Protein AF-A0A238DQR8-F1 (afdb_monomer)

Solvent-accessible surface area (backbone atoms only — not comparable to full-atom values): 3918 Å² total; per-residue (Å²): 141,72,75,70,64,64,68,74,74,51,75,79,89,61,48,66,63,63,54,50,28,58,78,70,70,37,67,90,36,74,56,40,54,25,52,51,30,40,75,70,67,44,66,38,70,60,26,50,50,54,37,51,54,53,53,54,51,51,56,53,57,65,72,75,111

Secondary structure (DSSP, 8-state):
--STTTSSSS-GGG-HHHHHHHHTT-TTSHHHHHHHHHHTTSSHHHHHHHHHHHHHHHHHHHT--

pLDDT: mean 78.18, std 17.57, range [44.56, 96.19]

Sequence (65 aa):
MHCRRLAETLPLDNAQATRLFEEQGWQDTEAAAWNAQIHAGTDVANASHKLLQWLVARVKENRTL

Structure (mmCIF, N/CA/C/O backbone):
data_AF-A0A238DQR8-F1
#
_entry.id   AF-A0A238DQR8-F1
#
loop_
_atom_site.group_PDB
_atom_site.id
_atom_site.type_symbol
_atom_site.label_atom_id
_atom_site.label_alt_id
_atom_site.label_comp_id
_atom_site.label_asym_id
_atom_site.label_entity_id
_atom_site.label_seq_id
_atom_site.pdbx_PDB_ins_code
_atom_site.Cartn_x
_atom_site.Cartn_y
_atom_site.Cartn_z
_atom_site.occupancy
_atom_site.B_iso_or_equiv
_atom_site.auth_seq_id
_atom_site.auth_comp_id
_atom_site.auth_asym_id
_atom_site.auth_atom_id
_atom_site.pdbx_PDB_model_num
ATOM 1 N N . MET A 1 1 ? 23.628 9.904 -6.754 1.00 44.72 1 MET A N 1
ATOM 2 C CA . MET A 1 1 ? 22.800 8.686 -6.920 1.00 44.72 1 MET A CA 1
ATOM 3 C C . MET A 1 1 ? 22.995 7.754 -5.723 1.00 44.72 1 MET A C 1
ATOM 5 O O . MET A 1 1 ? 23.752 6.800 -5.825 1.00 44.72 1 MET A O 1
ATOM 9 N N . HIS A 1 2 ? 22.372 8.052 -4.575 1.00 44.56 2 HIS A N 1
ATOM 10 C CA . HIS A 1 2 ? 22.599 7.294 -3.329 1.00 44.56 2 HIS A CA 1
ATOM 11 C C . HIS A 1 2 ? 21.395 6.455 -2.868 1.00 44.56 2 HIS A C 1
ATOM 13 O O . HIS A 1 2 ? 21.572 5.540 -2.073 1.00 44.56 2 HIS A O 1
ATOM 19 N N . CYS A 1 3 ? 20.201 6.693 -3.425 1.00 47.09 3 CYS A N 1
ATOM 20 C CA . CYS A 1 3 ? 18.978 5.986 -3.028 1.00 47.09 3 CYS A CA 1
ATOM 21 C C . CYS A 1 3 ? 18.888 4.548 -3.566 1.00 47.09 3 CYS A C 1
ATOM 23 O O . CYS A 1 3 ? 18.172 3.733 -3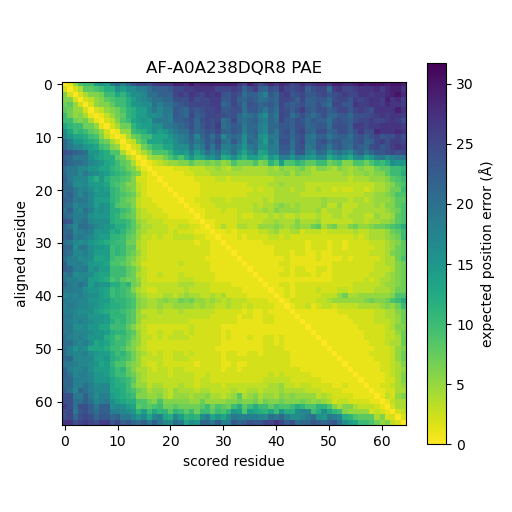.002 1.00 47.09 3 CYS A O 1
ATOM 25 N N . ARG A 1 4 ? 19.627 4.218 -4.637 1.00 48.50 4 ARG A N 1
ATOM 26 C CA . ARG A 1 4 ? 19.553 2.897 -5.288 1.00 48.50 4 ARG A CA 1
ATOM 27 C C . ARG A 1 4 ? 20.185 1.780 -4.449 1.00 48.50 4 ARG A C 1
ATOM 29 O O . ARG A 1 4 ? 19.705 0.662 -4.469 1.00 48.50 4 ARG A O 1
ATOM 36 N N . ARG A 1 5 ? 21.219 2.113 -3.667 1.00 46.72 5 ARG A N 1
ATOM 37 C CA . ARG A 1 5 ? 22.021 1.138 -2.909 1.00 46.72 5 ARG A CA 1
ATOM 38 C C . ARG A 1 5 ? 21.362 0.650 -1.613 1.00 46.72 5 ARG A C 1
ATOM 40 O O . ARG A 1 5 ? 21.672 -0.440 -1.166 1.00 46.72 5 ARG A O 1
ATOM 47 N N . LEU A 1 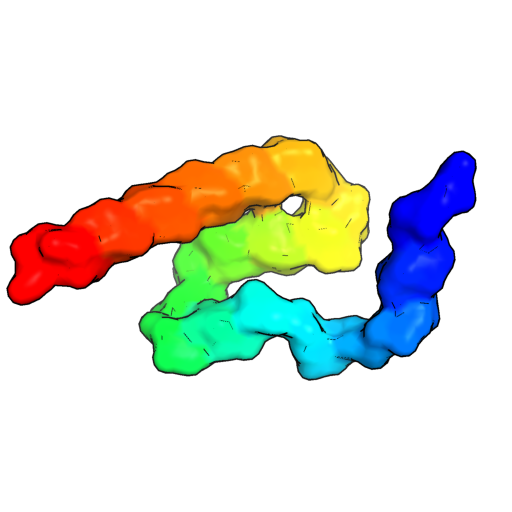6 ? 20.454 1.431 -1.019 1.00 48.59 6 LEU A N 1
ATOM 48 C CA . LEU A 1 6 ? 19.740 1.029 0.204 1.00 48.59 6 LEU A CA 1
ATOM 49 C C . LEU A 1 6 ? 18.628 0.005 -0.070 1.00 48.59 6 LEU A C 1
ATOM 51 O O . LEU A 1 6 ? 18.297 -0.78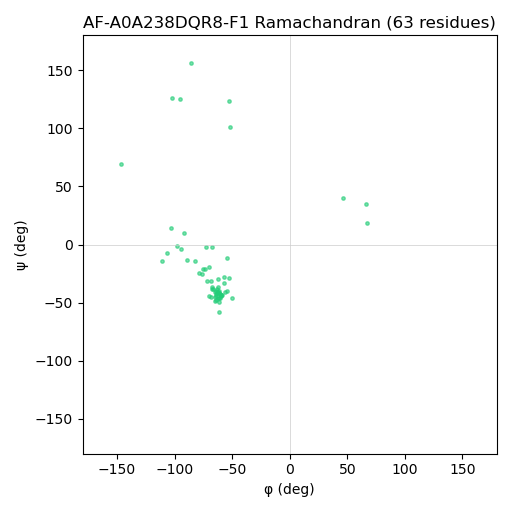5 0.808 1.00 48.59 6 LEU A O 1
ATOM 55 N N . ALA A 1 7 ? 18.083 -0.005 -1.289 1.00 49.78 7 ALA A N 1
ATOM 56 C CA . ALA A 1 7 ? 17.073 -0.974 -1.707 1.00 49.78 7 ALA A CA 1
ATOM 57 C C . ALA A 1 7 ? 17.654 -2.381 -1.955 1.00 49.78 7 ALA A C 1
ATOM 59 O O . ALA A 1 7 ? 16.916 -3.356 -1.917 1.00 49.78 7 ALA A O 1
ATOM 60 N N . GLU A 1 8 ? 18.966 -2.492 -2.189 1.00 51.34 8 GLU A N 1
ATOM 61 C CA . GLU A 1 8 ? 19.639 -3.752 -2.541 1.00 51.34 8 GLU A CA 1
ATOM 62 C C . GLU A 1 8 ? 20.123 -4.550 -1.314 1.00 51.34 8 GLU A C 1
ATOM 64 O O . GLU A 1 8 ? 20.472 -5.719 -1.444 1.00 51.34 8 GLU A O 1
ATOM 69 N N . THR A 1 9 ? 20.152 -3.945 -0.118 1.00 51.69 9 THR A N 1
ATOM 70 C CA . THR A 1 9 ? 20.730 -4.560 1.096 1.00 51.69 9 THR A CA 1
ATOM 71 C C . THR A 1 9 ? 19.707 -5.027 2.128 1.00 51.69 9 THR A C 1
ATOM 73 O O . THR A 1 9 ? 20.086 -5.644 3.121 1.00 51.69 9 THR A O 1
ATOM 76 N N . LEU A 1 10 ? 18.425 -4.720 1.938 1.00 51.03 10 LEU A N 1
ATOM 77 C CA . LEU A 1 10 ? 17.359 -5.239 2.790 1.00 51.03 10 LEU A CA 1
ATOM 78 C C . LEU A 1 10 ? 16.782 -6.483 2.109 1.00 51.03 10 LEU A C 1
ATOM 80 O O . LEU A 1 10 ? 16.379 -6.382 0.949 1.00 51.03 10 LEU A O 1
ATOM 84 N N . PRO A 1 11 ? 16.724 -7.647 2.781 1.00 49.06 11 PRO A N 1
ATOM 85 C CA . PRO A 1 11 ? 15.941 -8.760 2.273 1.00 49.06 11 PRO A CA 1
ATOM 86 C C . PRO A 1 11 ? 14.525 -8.241 2.003 1.00 49.06 11 PRO A C 1
ATOM 88 O O . PRO A 1 11 ? 13.891 -7.682 2.900 1.00 49.06 11 PRO A O 1
ATOM 91 N N . LEU A 1 12 ? 14.046 -8.403 0.767 1.00 50.41 12 LEU A N 1
ATOM 92 C CA . LEU A 1 12 ? 12.698 -8.017 0.332 1.00 50.41 12 LEU A CA 1
ATOM 93 C C . LEU A 1 12 ? 11.572 -8.636 1.190 1.00 50.41 12 LEU A C 1
ATOM 95 O O . LEU A 1 12 ? 10.427 -8.203 1.093 1.00 50.41 12 LEU A O 1
ATOM 99 N N . ASP A 1 13 ? 11.901 -9.609 2.041 1.00 45.62 13 ASP A N 1
ATOM 100 C CA . ASP A 1 13 ? 10.989 -10.422 2.851 1.00 45.62 13 ASP A CA 1
ATOM 101 C C . ASP A 1 13 ? 10.236 -9.687 3.968 1.00 45.62 13 ASP A C 1
ATOM 103 O O . ASP A 1 13 ? 9.413 -10.285 4.650 1.00 45.62 13 ASP A O 1
ATOM 107 N N . ASN A 1 14 ? 10.463 -8.392 4.179 1.00 48.28 14 ASN A N 1
ATOM 108 C CA . ASN A 1 14 ? 9.600 -7.583 5.040 1.00 48.28 14 ASN A CA 1
ATOM 109 C C . ASN A 1 14 ? 9.522 -6.160 4.501 1.00 48.28 14 ASN A C 1
ATOM 111 O O . ASN A 1 14 ? 10.002 -5.199 5.108 1.00 48.28 14 ASN A O 1
ATOM 115 N N . ALA A 1 15 ? 8.869 -6.004 3.354 1.00 62.12 15 ALA A N 1
ATOM 116 C CA . ALA A 1 15 ? 8.170 -4.763 3.096 1.00 62.12 15 ALA A CA 1
ATOM 117 C C . ALA A 1 15 ? 7.252 -4.486 4.294 1.00 62.12 15 ALA A C 1
ATOM 119 O O . ALA A 1 15 ? 6.213 -5.122 4.441 1.00 62.12 15 ALA A O 1
ATOM 120 N N . GLN A 1 16 ? 7.662 -3.589 5.192 1.00 70.62 16 GLN A N 1
ATOM 121 C CA . GLN A 1 16 ? 6.945 -3.309 6.444 1.00 70.62 16 GLN A CA 1
ATOM 122 C C . GLN A 1 16 ? 5.465 -2.989 6.192 1.00 70.62 16 GLN A C 1
ATOM 124 O O . GLN A 1 16 ? 4.613 -3.307 7.015 1.00 70.62 16 GLN A O 1
ATOM 129 N N . ALA A 1 17 ? 5.165 -2.427 5.017 1.00 76.12 17 ALA A N 1
ATOM 130 C CA . ALA A 1 17 ? 3.813 -2.272 4.517 1.00 76.12 17 ALA A CA 1
ATOM 131 C C . ALA A 1 17 ? 3.108 -3.626 4.322 1.00 76.12 17 ALA A C 1
ATOM 133 O O . ALA A 1 17 ? 2.109 -3.847 4.976 1.00 76.12 17 ALA A O 1
ATOM 134 N N . THR A 1 18 ? 3.610 -4.573 3.528 1.00 80.38 18 THR A N 1
ATOM 135 C CA . THR A 1 18 ? 2.941 -5.879 3.331 1.00 80.38 18 THR A CA 1
ATOM 136 C C . THR A 1 18 ? 2.565 -6.555 4.652 1.00 80.38 18 THR A C 1
ATOM 138 O O . THR A 1 18 ? 1.414 -6.939 4.830 1.00 80.38 18 THR A O 1
ATOM 141 N N . ARG A 1 19 ? 3.483 -6.592 5.623 1.00 83.06 19 ARG A N 1
ATOM 142 C CA . ARG A 1 19 ? 3.203 -7.159 6.949 1.00 83.06 19 ARG A CA 1
ATOM 143 C C . ARG A 1 19 ? 2.136 -6.381 7.726 1.00 83.06 19 ARG A C 1
ATOM 145 O O . ARG A 1 19 ? 1.249 -6.989 8.314 1.00 83.06 19 ARG A O 1
ATOM 152 N N . LEU A 1 20 ? 2.180 -5.046 7.700 1.00 85.31 20 LEU A N 1
ATOM 153 C CA . LEU A 1 20 ? 1.132 -4.209 8.294 1.00 85.31 20 LEU A CA 1
ATOM 154 C C . LEU A 1 20 ? -0.245 -4.552 7.710 1.00 85.31 20 LEU A C 1
ATOM 156 O O . LEU A 1 20 ? -1.231 -4.602 8.437 1.00 85.31 20 LEU A O 1
ATOM 160 N N . PHE A 1 21 ? -0.325 -4.793 6.405 1.00 87.19 21 PHE A N 1
ATOM 161 C CA . PHE A 1 21 ? -1.587 -5.114 5.748 1.00 87.19 21 PHE A CA 1
ATOM 162 C C . PHE A 1 21 ? -2.127 -6.475 6.183 1.00 87.19 21 PHE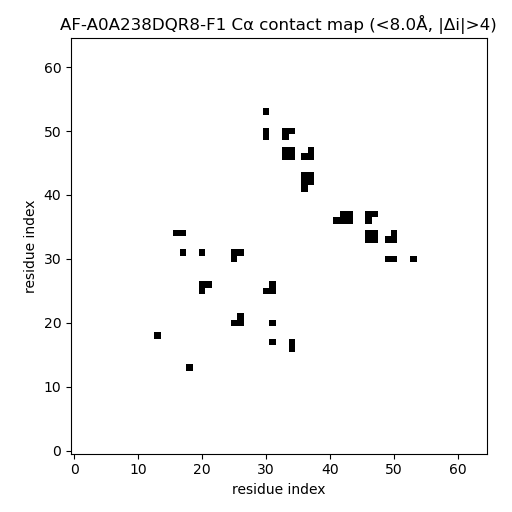 A C 1
ATOM 164 O O . PHE A 1 21 ? -3.333 -6.610 6.356 1.00 87.19 21 PHE A O 1
ATOM 171 N N . GLU A 1 22 ? -1.262 -7.461 6.402 1.00 86.31 22 GLU A N 1
ATOM 172 C CA . GLU A 1 22 ? -1.662 -8.751 6.973 1.00 86.31 22 GLU A CA 1
ATOM 173 C C . GLU A 1 22 ? -2.156 -8.592 8.416 1.00 86.31 22 GLU A C 1
ATOM 175 O O . GLU A 1 22 ? -3.252 -9.041 8.744 1.00 86.31 22 GLU A O 1
ATOM 180 N N . GLU A 1 23 ? -1.397 -7.887 9.260 1.00 88.19 23 GLU A N 1
ATOM 181 C CA . GLU A 1 23 ? -1.729 -7.673 10.677 1.00 88.19 23 GLU A CA 1
ATOM 182 C C . GLU A 1 23 ? -3.041 -6.893 10.871 1.00 88.19 23 GLU A C 1
ATOM 184 O O . GLU A 1 23 ? -3.744 -7.099 11.859 1.00 88.19 23 GLU A O 1
ATOM 189 N N . GLN A 1 24 ? -3.389 -6.013 9.930 1.00 87.75 24 GLN A N 1
ATOM 190 C CA . GLN A 1 24 ? -4.626 -5.228 9.957 1.00 87.75 24 GLN A CA 1
ATOM 191 C C . GLN A 1 24 ? -5.786 -5.866 9.168 1.00 87.75 24 GLN A C 1
ATOM 193 O O . GLN A 1 24 ? -6.889 -5.317 9.163 1.00 87.75 24 GLN A O 1
ATOM 198 N N . GLY A 1 25 ? -5.562 -6.995 8.483 1.00 89.88 25 GLY A N 1
ATOM 199 C CA . GLY A 1 25 ? -6.570 -7.632 7.626 1.00 89.88 25 GLY A CA 1
ATOM 200 C C . GLY A 1 25 ? -6.946 -6.800 6.391 1.00 89.88 25 GLY A C 1
ATOM 201 O O . GLY A 1 25 ? -8.102 -6.773 5.978 1.00 89.88 25 GLY A O 1
ATOM 202 N N . TRP A 1 26 ? -5.991 -6.073 5.810 1.00 90.69 26 TRP A N 1
ATOM 203 C CA . TRP A 1 26 ? -6.176 -5.171 4.662 1.00 90.69 26 TRP A CA 1
ATOM 204 C C . TRP A 1 26 ? -5.687 -5.747 3.332 1.00 90.69 26 TRP A C 1
ATOM 206 O O . TRP A 1 26 ? -5.544 -5.008 2.355 1.00 90.69 26 TRP A O 1
ATOM 216 N N . GLN A 1 27 ? -5.428 -7.049 3.277 1.00 87.06 27 GLN A N 1
ATOM 217 C CA . GLN A 1 27 ? -4.859 -7.727 2.108 1.00 87.06 27 GLN A CA 1
ATOM 218 C C . GLN A 1 27 ? -5.709 -7.540 0.839 1.00 87.06 27 GLN A C 1
ATOM 220 O O . GLN A 1 27 ? -5.151 -7.387 -0.243 1.00 87.06 27 GLN A O 1
ATOM 225 N N . ASP A 1 28 ? -7.034 -7.449 0.982 1.00 86.75 28 ASP A N 1
ATOM 226 C CA . ASP A 1 28 ? -7.975 -7.294 -0.138 1.00 86.75 28 ASP A CA 1
ATOM 227 C C . ASP A 1 28 ? -8.305 -5.826 -0.478 1.00 86.75 28 ASP A C 1
ATOM 229 O O . ASP A 1 28 ? -9.221 -5.538 -1.249 1.00 86.75 28 ASP A O 1
ATOM 233 N N . THR A 1 29 ? -7.592 -4.861 0.109 1.00 91.56 29 THR A N 1
ATOM 234 C CA . THR A 1 29 ? -7.840 -3.431 -0.138 1.00 91.56 29 THR A CA 1
ATOM 235 C C . THR A 1 29 ? -7.100 -2.919 -1.373 1.00 91.56 29 THR A C 1
ATOM 237 O O . THR A 1 29 ? -6.030 -3.406 -1.738 1.00 91.56 29 THR A O 1
ATOM 240 N N . GLU A 1 30 ? -7.603 -1.835 -1.971 1.00 90.81 30 GLU A N 1
ATOM 241 C CA . GLU A 1 30 ? -6.899 -1.130 -3.056 1.00 90.81 30 GLU A CA 1
ATOM 242 C C . GLU A 1 30 ? -5.491 -0.664 -2.642 1.00 90.81 30 GLU A C 1
ATOM 244 O O . GLU A 1 30 ? -4.578 -0.597 -3.465 1.00 90.81 30 GLU A O 1
ATOM 249 N N . ALA A 1 31 ? -5.282 -0.410 -1.348 1.00 91.25 31 ALA A N 1
ATOM 250 C CA . ALA A 1 31 ? -3.986 -0.032 -0.812 1.00 91.25 31 ALA A CA 1
ATOM 251 C C . ALA A 1 31 ? -2.953 -1.173 -0.874 1.00 91.25 31 ALA A C 1
ATOM 253 O O . ALA A 1 31 ? -1.770 -0.902 -1.101 1.00 91.25 31 ALA A O 1
ATOM 254 N N . ALA A 1 32 ? -3.382 -2.437 -0.772 1.00 90.44 32 ALA A N 1
ATOM 255 C CA . ALA A 1 32 ? -2.497 -3.589 -0.949 1.00 90.44 32 ALA A CA 1
ATOM 256 C C . ALA A 1 32 ? -2.021 -3.685 -2.406 1.00 90.44 32 ALA A C 1
ATOM 258 O O . ALA A 1 32 ? -0.844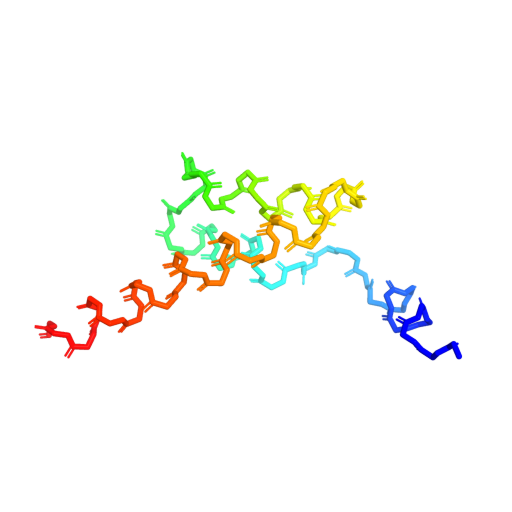 -3.943 -2.669 1.00 90.44 32 ALA A O 1
ATOM 259 N N . ALA A 1 33 ? -2.910 -3.379 -3.356 1.00 91.62 33 ALA A N 1
ATOM 260 C CA . ALA A 1 33 ? -2.573 -3.333 -4.775 1.00 91.62 33 ALA A CA 1
ATOM 261 C C . ALA A 1 33 ? -1.559 -2.221 -5.096 1.00 91.62 33 ALA A C 1
ATOM 263 O O . ALA A 1 33 ? -0.614 -2.455 -5.852 1.00 91.62 33 ALA A O 1
ATOM 264 N N . TRP A 1 34 ? -1.687 -1.029 -4.501 1.00 93.81 34 TRP A N 1
ATOM 265 C CA . TRP A 1 34 ? -0.690 0.037 -4.681 1.00 93.81 34 TRP A CA 1
ATOM 266 C C . TRP A 1 34 ? 0.661 -0.323 -4.060 1.00 93.81 34 TRP A C 1
ATOM 268 O O . TRP A 1 34 ? 1.697 -0.061 -4.667 1.00 93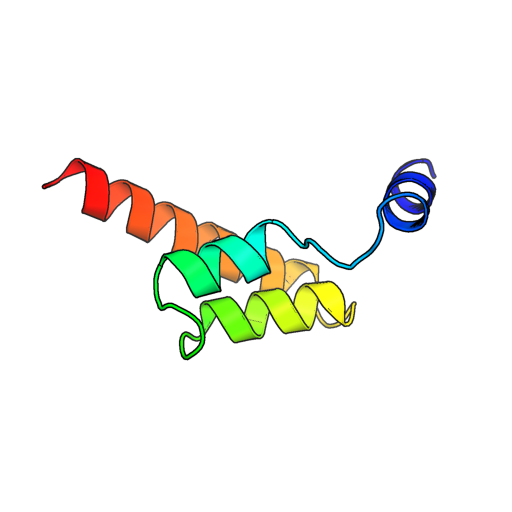.81 34 TRP A O 1
ATOM 278 N N . ASN A 1 35 ? 0.672 -0.980 -2.897 1.00 90.50 35 ASN A N 1
ATOM 279 C CA . ASN A 1 35 ? 1.907 -1.495 -2.309 1.00 90.50 35 ASN A CA 1
ATOM 280 C C . ASN A 1 35 ? 2.603 -2.499 -3.251 1.00 90.50 35 ASN A C 1
ATOM 282 O O . ASN A 1 35 ? 3.803 -2.388 -3.503 1.00 90.50 35 ASN A O 1
ATOM 286 N N . ALA A 1 36 ? 1.845 -3.414 -3.863 1.00 89.38 36 ALA A N 1
ATOM 287 C CA . ALA A 1 36 ? 2.377 -4.342 -4.862 1.00 89.38 36 ALA A CA 1
ATOM 288 C C . ALA A 1 36 ? 2.939 -3.623 -6.107 1.00 89.38 36 ALA A C 1
ATOM 290 O O . ALA A 1 36 ? 4.007 -3.992 -6.595 1.00 89.38 36 ALA A O 1
ATOM 291 N N . GLN A 1 37 ? 2.278 -2.564 -6.592 1.00 88.56 37 GLN A N 1
ATOM 292 C CA . GLN A 1 37 ? 2.770 -1.742 -7.711 1.00 88.56 37 GLN A CA 1
ATOM 293 C C . GLN A 1 37 ? 4.116 -1.073 -7.392 1.00 88.56 37 GLN A C 1
ATOM 295 O O . GLN A 1 37 ? 5.025 -1.091 -8.227 1.00 88.56 37 GLN A O 1
ATOM 300 N N . ILE A 1 38 ? 4.275 -0.550 -6.170 1.00 88.38 38 ILE A N 1
ATOM 301 C CA . ILE A 1 38 ? 5.532 0.042 -5.688 1.00 88.38 38 ILE A CA 1
ATOM 302 C C . ILE A 1 38 ? 6.651 -1.006 -5.690 1.00 88.38 38 ILE A C 1
ATOM 304 O O . ILE A 1 38 ? 7.734 -0.733 -6.210 1.00 88.38 38 ILE A O 1
ATOM 308 N N . HIS A 1 39 ? 6.387 -2.215 -5.182 1.00 85.44 39 HIS A N 1
ATOM 309 C CA . HIS A 1 39 ? 7.357 -3.317 -5.194 1.00 85.44 39 HIS A CA 1
ATOM 310 C C . HIS A 1 39 ? 7.733 -3.777 -6.599 1.00 85.44 39 HIS A C 1
ATOM 312 O O . HIS A 1 39 ? 8.902 -4.046 -6.865 1.00 85.44 39 HIS A O 1
ATOM 318 N N . ALA A 1 40 ? 6.762 -3.814 -7.509 1.00 86.69 40 ALA A N 1
ATOM 319 C CA . ALA A 1 40 ? 6.987 -4.139 -8.911 1.00 86.69 40 ALA A CA 1
ATOM 320 C C . ALA A 1 40 ? 7.697 -3.013 -9.690 1.00 86.69 40 ALA A C 1
ATOM 322 O O . ALA A 1 40 ? 7.942 -3.161 -10.887 1.00 86.69 40 ALA A O 1
ATOM 323 N N . GLY A 1 41 ? 7.994 -1.867 -9.062 1.00 86.25 41 GLY A N 1
ATOM 324 C CA . GLY A 1 41 ? 8.608 -0.719 -9.731 1.00 86.25 41 GLY A CA 1
ATOM 325 C C . GLY A 1 41 ? 7.703 -0.057 -10.776 1.00 86.25 41 GLY A C 1
ATOM 326 O O . GLY A 1 41 ? 8.191 0.676 -11.636 1.00 86.25 41 GLY A O 1
ATOM 327 N N . THR A 1 42 ? 6.393 -0.307 -10.721 1.00 87.50 42 THR A N 1
ATOM 328 C CA . THR A 1 42 ? 5.414 0.159 -11.710 1.00 87.50 42 THR A CA 1
ATOM 329 C C . THR A 1 42 ? 4.645 1.353 -11.164 1.00 87.50 42 THR A C 1
ATOM 331 O O . THR A 1 42 ? 4.076 1.275 -10.082 1.00 87.50 42 THR A O 1
ATOM 334 N N . ASP A 1 43 ? 4.633 2.460 -11.914 1.00 90.81 43 ASP A N 1
ATOM 335 C CA . ASP A 1 43 ? 3.934 3.705 -11.546 1.00 90.81 43 ASP A CA 1
ATOM 336 C C . ASP A 1 43 ? 4.180 4.139 -10.081 1.00 90.81 43 ASP A C 1
ATOM 338 O O . ASP A 1 43 ? 3.284 4.573 -9.353 1.00 90.81 43 ASP A O 1
ATOM 342 N N . VAL A 1 44 ? 5.433 3.983 -9.627 1.00 88.94 44 VAL A N 1
ATOM 343 C CA . VAL A 1 44 ? 5.820 4.085 -8.209 1.00 88.94 44 VAL A CA 1
ATOM 344 C C . VAL A 1 44 ? 5.384 5.409 -7.588 1.00 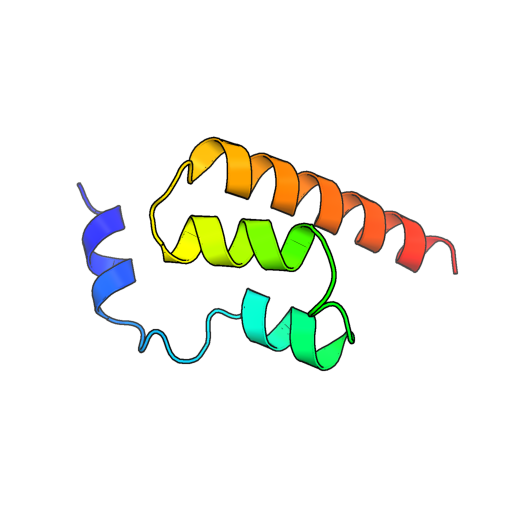88.94 44 VAL A C 1
ATOM 346 O O . VAL A 1 44 ? 4.926 5.428 -6.449 1.00 88.94 44 VAL A O 1
ATOM 349 N N . ALA A 1 45 ? 5.508 6.517 -8.322 1.00 92.69 45 ALA A N 1
ATOM 350 C CA . ALA A 1 45 ? 5.161 7.842 -7.816 1.00 92.69 45 ALA A CA 1
ATOM 351 C C . ALA A 1 45 ? 3.659 7.968 -7.507 1.00 92.69 45 ALA A C 1
ATOM 353 O O . ALA A 1 45 ? 3.287 8.411 -6.419 1.00 92.69 45 ALA A O 1
ATOM 354 N N . ASN A 1 46 ? 2.797 7.543 -8.431 1.00 95.25 46 ASN A N 1
ATOM 355 C CA . ASN A 1 46 ? 1.347 7.595 -8.266 1.00 95.25 46 ASN A CA 1
ATOM 356 C C . ASN A 1 46 ? 0.860 6.583 -7.221 1.00 95.25 46 ASN A C 1
ATOM 358 O O . ASN A 1 46 ? 0.067 6.932 -6.348 1.00 95.25 46 ASN A O 1
ATOM 362 N N . ALA A 1 47 ? 1.375 5.350 -7.263 1.00 92.38 47 ALA A N 1
ATOM 363 C CA . ALA A 1 47 ? 1.042 4.313 -6.291 1.00 92.38 47 ALA A CA 1
ATOM 364 C C . ALA A 1 47 ? 1.439 4.736 -4.865 1.00 92.38 47 ALA A C 1
ATOM 366 O O . ALA A 1 47 ? 0.636 4.619 -3.940 1.00 92.38 47 ALA A O 1
ATOM 367 N N . SER A 1 48 ? 2.624 5.338 -4.696 1.00 90.38 48 SER A N 1
ATOM 368 C CA . SER A 1 48 ? 3.062 5.899 -3.409 1.00 90.38 48 SER A CA 1
ATOM 369 C C . SER A 1 48 ? 2.159 7.041 -2.950 1.00 90.38 48 SER A C 1
ATOM 371 O O . SER A 1 48 ? 1.805 7.107 -1.775 1.00 90.38 48 SER A O 1
ATOM 373 N N . HIS A 1 49 ? 1.752 7.932 -3.859 1.00 94.94 49 HIS A N 1
ATOM 374 C CA . HIS A 1 49 ? 0.850 9.035 -3.530 1.00 94.94 49 HIS A CA 1
ATOM 375 C C . HIS A 1 49 ? -0.507 8.535 -3.015 1.00 94.94 49 HIS A C 1
ATOM 377 O O . HIS A 1 49 ? -0.954 8.962 -1.948 1.00 94.94 49 HIS A O 1
ATOM 383 N N . LYS A 1 50 ? -1.130 7.592 -3.734 1.00 96.19 50 LYS A N 1
ATOM 384 C CA . LYS A 1 50 ? -2.415 6.987 -3.349 1.00 96.19 50 LYS A CA 1
ATOM 385 C C . LYS A 1 50 ? -2.317 6.241 -2.020 1.00 96.19 50 LYS A C 1
ATOM 387 O O . LYS A 1 50 ? -3.142 6.455 -1.133 1.00 96.19 50 LYS A O 1
ATOM 392 N N . LEU A 1 51 ? -1.269 5.431 -1.850 1.00 93.12 51 LEU A N 1
ATOM 393 C CA . LEU A 1 51 ? -1.027 4.684 -0.618 1.00 93.12 51 LEU A CA 1
ATOM 394 C C . LEU A 1 51 ? -0.862 5.612 0.593 1.00 93.12 51 LEU A C 1
ATOM 396 O O . LEU A 1 51 ? -1.473 5.379 1.636 1.00 93.12 51 LEU A O 1
ATOM 400 N N . LEU A 1 52 ? -0.099 6.700 0.457 1.00 93.12 52 LEU A N 1
ATOM 401 C CA . LEU A 1 52 ? 0.076 7.677 1.534 1.00 93.12 52 LEU A CA 1
ATOM 402 C C . LEU A 1 52 ? -1.236 8.377 1.905 1.00 93.12 52 LEU A C 1
ATOM 404 O O . LEU A 1 52 ? -1.533 8.510 3.092 1.00 93.12 52 LEU A O 1
ATOM 408 N N . GLN A 1 53 ? -2.040 8.802 0.925 1.00 95.25 53 GLN A N 1
ATOM 409 C CA . GLN A 1 53 ? -3.343 9.420 1.199 1.00 95.25 53 GLN A CA 1
ATOM 410 C C . GLN A 1 53 ? -4.274 8.477 1.966 1.00 95.25 53 GLN A C 1
ATOM 412 O O . GLN A 1 53 ? -4.913 8.889 2.937 1.00 95.25 53 GLN A O 1
ATOM 417 N N . TRP A 1 54 ? -4.305 7.208 1.565 1.00 93.88 54 TRP A N 1
ATOM 418 C CA . TRP A 1 54 ? -5.122 6.186 2.206 1.00 93.88 54 TRP A CA 1
ATOM 419 C C . TRP A 1 54 ? -4.688 5.913 3.653 1.00 93.88 54 TRP A C 1
ATOM 421 O O . TRP A 1 54 ? -5.524 5.914 4.558 1.00 93.88 54 TRP A O 1
ATOM 431 N N . LEU A 1 55 ? -3.379 5.787 3.907 1.00 90.81 55 LEU A N 1
ATOM 432 C CA . LEU A 1 55 ? -2.842 5.614 5.263 1.00 90.81 55 LEU A CA 1
ATOM 433 C C . LEU A 1 55 ? -3.160 6.817 6.163 1.00 90.81 55 LEU A C 1
ATOM 435 O O . LEU A 1 55 ? -3.548 6.646 7.320 1.00 90.81 55 LEU A O 1
ATOM 439 N N . VAL A 1 56 ? -3.048 8.042 5.638 1.00 91.31 56 VAL A N 1
ATOM 440 C CA . VAL A 1 56 ? -3.386 9.265 6.386 1.00 91.31 56 VAL A CA 1
ATOM 441 C C . VAL A 1 56 ? -4.864 9.29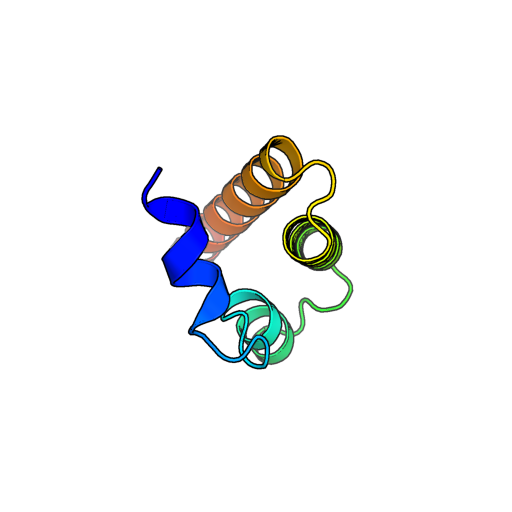0 6.784 1.00 91.31 56 VAL A C 1
ATOM 443 O O . VAL A 1 56 ? -5.173 9.695 7.906 1.00 91.31 56 VAL A O 1
ATOM 446 N N . ALA A 1 57 ? -5.775 8.865 5.903 1.00 90.75 57 ALA A N 1
ATOM 447 C CA . ALA A 1 57 ? -7.201 8.785 6.221 1.00 90.75 57 ALA A CA 1
ATOM 448 C C . ALA A 1 57 ? -7.460 7.823 7.392 1.00 90.75 57 ALA A C 1
ATOM 450 O O . ALA A 1 57 ? -8.106 8.204 8.367 1.00 90.75 57 ALA A O 1
ATOM 451 N N . ARG A 1 58 ? -6.843 6.638 7.371 1.00 87.50 58 ARG A N 1
ATOM 452 C CA . ARG A 1 58 ? -6.977 5.642 8.447 1.00 87.50 58 ARG A CA 1
ATOM 453 C C . ARG A 1 58 ? -6.422 6.109 9.786 1.00 87.50 58 ARG A C 1
ATOM 455 O O . ARG A 1 58 ? -7.051 5.893 10.817 1.00 87.50 58 ARG A O 1
ATOM 462 N N . VAL A 1 59 ? -5.280 6.798 9.795 1.00 86.25 59 VAL A N 1
ATOM 463 C CA . VAL A 1 59 ? -4.743 7.387 11.035 1.00 86.25 59 VAL A CA 1
ATOM 464 C C . VAL A 1 59 ? -5.703 8.430 11.613 1.00 86.25 59 VAL A C 1
ATOM 466 O O . VAL A 1 59 ? -5.822 8.533 12.831 1.00 86.25 59 VAL A O 1
ATOM 469 N N . LYS A 1 60 ? -6.393 9.206 10.768 1.00 85.81 60 LYS A N 1
ATOM 470 C CA . LYS A 1 60 ? -7.395 10.177 11.231 1.00 85.81 60 LYS A CA 1
ATOM 471 C C . LYS A 1 60 ? -8.625 9.486 11.815 1.00 85.81 60 LYS A C 1
ATOM 473 O O . LYS A 1 60 ? -9.041 9.875 12.898 1.00 85.81 60 LYS A O 1
ATOM 478 N N . GLU A 1 61 ? -9.148 8.459 11.150 1.00 83.00 61 GLU A N 1
ATOM 479 C CA . GLU A 1 61 ? -10.281 7.660 11.645 1.00 83.00 61 GLU A CA 1
ATOM 480 C C . GLU A 1 61 ? -9.966 7.007 12.999 1.00 83.00 61 GLU A C 1
ATOM 482 O O . GLU A 1 61 ? -10.762 7.084 13.933 1.00 83.00 61 GLU A O 1
ATOM 487 N N . ASN A 1 62 ? -8.763 6.446 13.153 1.00 77.56 62 ASN A N 1
ATOM 488 C CA . ASN A 1 62 ? -8.350 5.793 14.396 1.00 77.56 62 ASN A CA 1
ATOM 489 C C . ASN A 1 62 ? -8.127 6.778 15.563 1.00 77.56 62 ASN A C 1
ATOM 491 O O . ASN A 1 62 ? -8.124 6.376 16.716 1.00 77.56 62 ASN A O 1
ATOM 495 N N . ARG A 1 63 ? -7.933 8.077 15.290 1.00 68.12 63 ARG A N 1
ATOM 496 C CA . ARG A 1 63 ? -7.845 9.123 16.332 1.00 68.12 63 ARG A CA 1
ATOM 497 C C . ARG A 1 63 ? -9.207 9.618 16.815 1.00 68.12 63 ARG A C 1
ATOM 499 O O . ARG A 1 63 ? -9.254 10.364 17.788 1.00 68.12 63 ARG A O 1
ATOM 506 N N . THR A 1 64 ? -10.276 9.300 16.092 1.00 60.31 64 THR A N 1
ATOM 507 C CA . THR A 1 64 ? -11.645 9.730 16.418 1.00 60.31 64 THR A CA 1
ATOM 508 C C . THR A 1 64 ? -12.455 8.673 17.173 1.00 60.31 64 THR A C 1
ATOM 510 O O . THR A 1 64 ? -13.606 8.937 17.512 1.00 60.31 64 THR A O 1
ATOM 513 N N . LEU A 1 65 ? -11.853 7.506 17.425 1.00 52.19 65 LEU A N 1
ATOM 514 C CA . LEU A 1 65 ? -12.351 6.430 18.285 1.00 52.19 65 LEU A CA 1
ATOM 515 C C . LEU A 1 65 ? -11.726 6.542 19.680 1.00 52.19 65 LEU A C 1
ATOM 517 O O . LEU A 1 65 ? -12.439 6.212 20.652 1.00 52.19 65 LEU A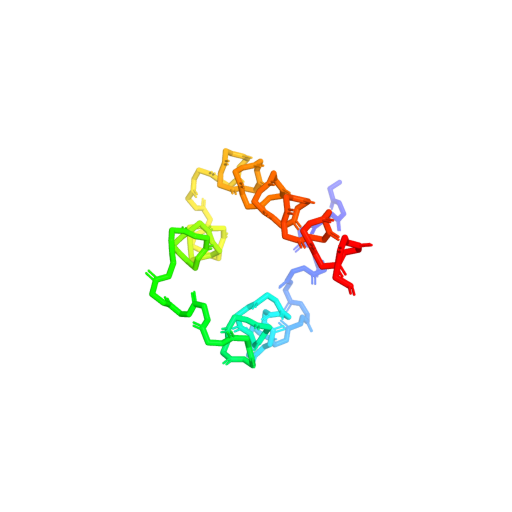 O 1
#

Foldseek 3Di:
DPPVVVVVPDDPVCPVVVVVCVVVVNCVPVLVVLVVCCVVVHPVVVSVVVNVVVVVVVVVVVVVD

Mean predicted aligned error: 8.99 Å

Radius of gyration: 13.22 Å; Cα contacts (8 Å, |Δi|>4): 29; chains: 1; bounding box: 35×21×30 Å